Protein AF-A0A8J8BMT7-F1 (afdb_monomer)

Structure (mmCIF, N/CA/C/O backbone):
data_AF-A0A8J8BMT7-F1
#
_entry.id   AF-A0A8J8BMT7-F1
#
loop_
_atom_site.group_PDB
_atom_site.id
_atom_site.type_symbol
_atom_site.label_atom_id
_atom_site.label_alt_id
_atom_site.label_comp_id
_atom_site.label_asym_id
_atom_site.label_entity_id
_atom_site.label_seq_id
_atom_site.pdbx_PDB_ins_code
_atom_site.Cartn_x
_atom_site.Cartn_y
_atom_site.Cartn_z
_atom_site.occupancy
_atom_site.B_iso_or_equiv
_atom_site.auth_seq_id
_atom_site.auth_comp_id
_atom_site.auth_asym_id
_atom_site.auth_atom_id
_atom_site.pdbx_PDB_model_num
ATOM 1 N N . LYS A 1 1 ? -11.269 -3.729 -25.935 1.00 67.19 1 LYS A N 1
ATOM 2 C CA . LYS A 1 1 ? -10.700 -2.947 -24.806 1.00 67.19 1 LYS A CA 1
ATOM 3 C C . LYS A 1 1 ? -10.758 -3.817 -23.556 1.00 67.19 1 LYS A C 1
ATOM 5 O O . LYS A 1 1 ? -11.789 -4.439 -23.349 1.00 67.19 1 LYS A O 1
ATOM 10 N N . VAL A 1 2 ? -9.680 -3.899 -22.772 1.00 78.00 2 VAL A N 1
ATOM 11 C CA . VAL A 1 2 ? -9.686 -4.581 -21.463 1.00 78.00 2 VAL A CA 1
ATOM 12 C C . VAL A 1 2 ? -10.159 -3.580 -20.413 1.00 78.00 2 VAL A C 1
ATOM 14 O O . VAL A 1 2 ? -9.643 -2.465 -20.358 1.00 78.00 2 VAL A O 1
ATOM 17 N N . HIS A 1 3 ? -11.153 -3.959 -19.613 1.00 72.75 3 HIS A N 1
ATOM 18 C CA . HIS A 1 3 ? -11.652 -3.143 -18.510 1.00 72.75 3 HIS A CA 1
A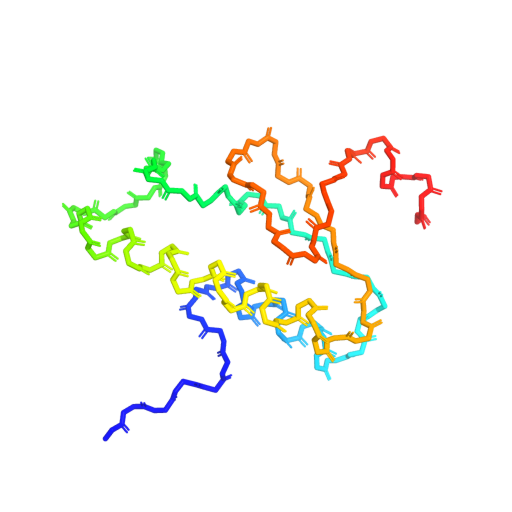TOM 19 C C . HIS A 1 3 ? -11.018 -3.619 -17.209 1.00 72.75 3 HIS A C 1
ATOM 21 O O . HIS A 1 3 ? -11.175 -4.778 -16.833 1.00 72.75 3 HIS A O 1
ATOM 27 N N . ASN A 1 4 ? -10.301 -2.727 -16.527 1.00 72.19 4 ASN A N 1
ATOM 28 C CA . ASN A 1 4 ? -9.751 -3.026 -15.214 1.00 72.19 4 ASN A CA 1
ATOM 29 C C . ASN A 1 4 ? -10.730 -2.566 -14.123 1.00 72.19 4 ASN A C 1
ATOM 31 O O . ASN A 1 4 ? -10.881 -1.367 -13.876 1.00 72.19 4 ASN A O 1
ATOM 35 N N . PHE A 1 5 ? -11.423 -3.513 -13.492 1.00 73.81 5 PHE A N 1
ATOM 36 C CA . PHE A 1 5 ? -12.419 -3.243 -12.452 1.00 73.81 5 PHE A CA 1
ATOM 37 C C . PHE A 1 5 ? -11.755 -3.018 -11.093 1.00 73.81 5 PHE A C 1
ATOM 39 O O . PHE A 1 5 ? -11.923 -3.819 -10.177 1.00 73.81 5 PHE A O 1
ATOM 46 N N . ARG A 1 6 ? -11.030 -1.897 -10.974 1.00 82.69 6 ARG A N 1
ATOM 47 C CA . ARG A 1 6 ? -10.144 -1.582 -9.840 1.00 82.69 6 ARG A CA 1
ATOM 48 C C . ARG A 1 6 ? -8.973 -2.564 -9.739 1.00 82.69 6 ARG A C 1
ATOM 50 O O . ARG A 1 6 ? -9.020 -3.686 -10.229 1.00 82.69 6 ARG A O 1
ATOM 57 N N . GLY A 1 7 ? -7.922 -2.106 -9.077 1.00 84.25 7 GLY A N 1
ATOM 58 C CA . GLY A 1 7 ? -6.708 -2.862 -8.818 1.00 84.25 7 GLY A CA 1
ATOM 59 C C . GLY A 1 7 ? -5.867 -3.204 -10.061 1.00 84.25 7 GLY A C 1
ATOM 60 O O . GLY A 1 7 ? -6.357 -3.731 -11.052 1.00 84.25 7 GLY A O 1
ATOM 61 N N . PHE A 1 8 ? -4.578 -2.913 -10.050 1.00 90.75 8 PHE A N 1
ATOM 62 C CA . PHE A 1 8 ? -3.615 -3.235 -11.091 1.00 90.75 8 PHE A CA 1
ATOM 63 C C . PHE A 1 8 ? -2.655 -4.354 -10.662 1.00 90.75 8 PHE A C 1
ATOM 65 O O . PHE A 1 8 ? -2.410 -5.270 -11.448 1.00 90.75 8 PHE A O 1
ATOM 72 N N . THR A 1 9 ? -2.156 -4.318 -9.427 1.00 91.25 9 THR A N 1
ATOM 73 C CA . THR A 1 9 ? -1.362 -5.393 -8.815 1.00 91.25 9 THR A CA 1
ATOM 74 C C . 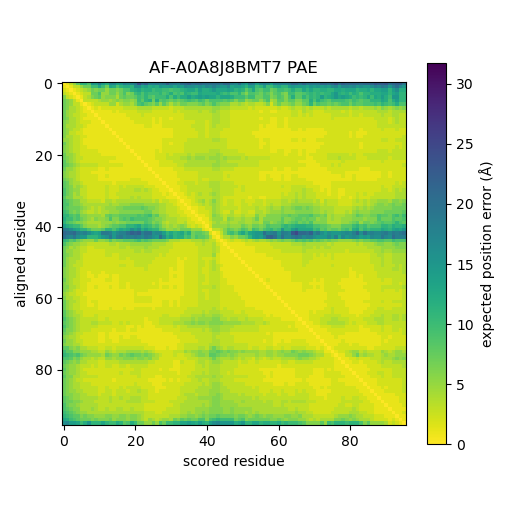THR A 1 9 ? -2.225 -6.241 -7.883 1.00 91.25 9 THR A C 1
ATOM 76 O O . THR A 1 9 ? -3.338 -5.855 -7.526 1.00 91.25 9 THR A O 1
ATOM 79 N N . ASP A 1 10 ? -1.724 -7.403 -7.466 1.00 92.56 10 ASP A N 1
ATOM 80 C CA . ASP A 1 10 ? -2.460 -8.265 -6.535 1.00 92.56 10 ASP A CA 1
ATOM 81 C C . ASP A 1 10 ? -2.709 -7.566 -5.188 1.00 92.56 10 ASP A C 1
ATOM 83 O O . ASP A 1 10 ? -3.792 -7.697 -4.619 1.00 92.56 10 ASP A O 1
ATOM 87 N N . GLY A 1 11 ? -1.755 -6.752 -4.716 1.00 94.88 11 GLY A N 1
ATOM 88 C CA . GLY A 1 11 ? -1.858 -6.033 -3.442 1.00 94.88 11 GLY A CA 1
ATOM 89 C C . GLY A 1 11 ? -2.938 -4.951 -3.445 1.00 94.88 11 GLY A C 1
ATOM 90 O O . GLY A 1 11 ? -3.810 -4.933 -2.579 1.00 94.88 11 GLY A O 1
ATOM 91 N N . ASP A 1 12 ? -2.933 -4.066 -4.444 1.00 95.56 12 ASP A N 1
ATOM 92 C CA . ASP A 1 12 ? -3.962 -3.023 -4.532 1.00 95.56 12 ASP A CA 1
ATOM 93 C C . ASP A 1 12 ? -5.351 -3.607 -4.871 1.00 95.56 12 ASP A C 1
ATOM 95 O O . ASP A 1 12 ? -6.362 -3.131 -4.350 1.00 95.56 12 ASP A O 1
ATOM 99 N N . ARG A 1 13 ? -5.423 -4.708 -5.636 1.00 95.81 13 ARG A N 1
ATOM 100 C CA . ARG A 1 13 ? -6.675 -5.441 -5.871 1.00 95.81 13 ARG A CA 1
ATOM 101 C C . ARG A 1 13 ? -7.226 -6.040 -4.581 1.00 95.81 13 ARG A C 1
ATOM 103 O O . ARG A 1 13 ? -8.431 -5.947 -4.358 1.00 95.81 13 ARG A O 1
ATOM 110 N N . ALA A 1 14 ? -6.371 -6.603 -3.728 1.00 97.06 14 ALA A N 1
ATOM 111 C CA . ALA A 1 14 ? -6.770 -7.108 -2.418 1.00 97.06 14 ALA A CA 1
ATOM 112 C C . ALA A 1 14 ? -7.309 -5.988 -1.514 1.00 97.06 14 ALA A C 1
ATOM 114 O O . ALA A 1 14 ? -8.345 -6.175 -0.880 1.00 97.06 14 ALA A O 1
ATOM 115 N N . ALA A 1 15 ? -6.682 -4.806 -1.516 1.00 97.81 15 ALA A N 1
ATOM 116 C CA . ALA A 1 15 ? -7.168 -3.650 -0.758 1.00 97.81 15 ALA A CA 1
ATOM 117 C C . ALA A 1 15 ? -8.565 -3.203 -1.224 1.00 97.81 15 ALA A C 1
ATOM 119 O O . ALA A 1 15 ? -9.471 -3.036 -0.410 1.00 97.81 15 ALA A O 1
ATOM 120 N N . PHE A 1 16 ? -8.780 -3.092 -2.540 1.00 97.31 16 PHE A N 1
ATOM 121 C CA . PHE A 1 16 ? -10.112 -2.804 -3.077 1.00 97.31 16 PHE A CA 1
ATOM 122 C C . PHE A 1 16 ? -11.134 -3.883 -2.727 1.00 97.31 16 PHE A C 1
ATOM 124 O O . PHE A 1 16 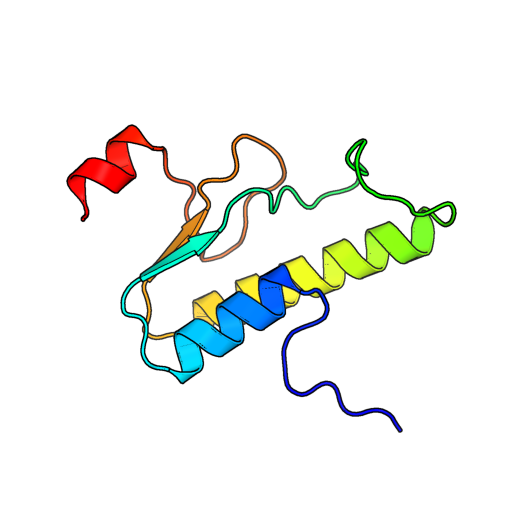? -12.297 -3.563 -2.503 1.00 97.31 16 PHE A O 1
ATOM 131 N N . LEU A 1 17 ? -10.733 -5.153 -2.710 1.00 96.81 17 LEU A N 1
ATOM 132 C CA . LEU A 1 17 ? -11.629 -6.243 -2.346 1.00 96.81 17 LEU A CA 1
ATOM 133 C C . LEU A 1 17 ? -12.035 -6.150 -0.870 1.00 96.81 17 LEU A C 1
ATOM 135 O O . LEU A 1 17 ? -13.220 -6.249 -0.569 1.00 96.81 17 LEU A O 1
ATOM 139 N N . ALA A 1 18 ? -11.075 -5.897 0.023 1.00 97.88 18 ALA A N 1
ATOM 140 C CA . ALA A 1 18 ? -11.317 -5.725 1.453 1.00 97.88 18 ALA A CA 1
ATOM 141 C C . ALA A 1 18 ? -12.283 -4.561 1.738 1.00 97.88 18 ALA A C 1
ATOM 143 O O . ALA A 1 18 ? -13.267 -4.750 2.449 1.00 97.88 18 ALA A O 1
ATOM 144 N N . ASP A 1 19 ? -12.069 -3.398 1.112 1.00 97.75 19 ASP A N 1
ATOM 145 C CA . ASP A 1 19 ? -12.986 -2.248 1.199 1.00 97.75 19 ASP A CA 1
ATOM 146 C C . ASP A 1 19 ? -14.403 -2.621 0.735 1.00 97.75 19 ASP A C 1
ATOM 148 O O . ASP A 1 19 ? -15.395 -2.366 1.417 1.00 97.75 19 ASP A O 1
ATOM 152 N N . ARG A 1 20 ? -14.514 -3.322 -0.400 1.00 96.25 20 ARG A N 1
ATOM 153 C CA . ARG A 1 20 ? -15.810 -3.730 -0.963 1.00 96.25 20 ARG A CA 1
ATOM 154 C C . ARG A 1 20 ? -16.569 -4.735 -0.104 1.00 96.25 20 ARG A C 1
ATOM 156 O O . ARG A 1 20 ? -17.795 -4.765 -0.197 1.00 96.25 20 ARG A O 1
ATOM 163 N N . PHE A 1 21 ? -15.871 -5.526 0.704 1.00 97.19 21 PHE A N 1
ATOM 164 C CA . PHE A 1 21 ? -16.474 -6.434 1.680 1.00 97.19 21 PHE A CA 1
ATOM 165 C C . PHE A 1 21 ? -16.655 -5.806 3.070 1.00 97.19 21 PHE A C 1
ATOM 167 O O . PHE A 1 21 ? -17.059 -6.504 3.995 1.00 97.19 21 PHE A O 1
ATOM 174 N N . GLY A 1 22 ? -16.433 -4.496 3.211 1.00 97.31 22 GLY A N 1
ATOM 175 C CA . GLY A 1 22 ? -16.755 -3.756 4.428 1.00 97.31 22 GLY A CA 1
ATOM 176 C C . GLY A 1 22 ? -15.701 -3.8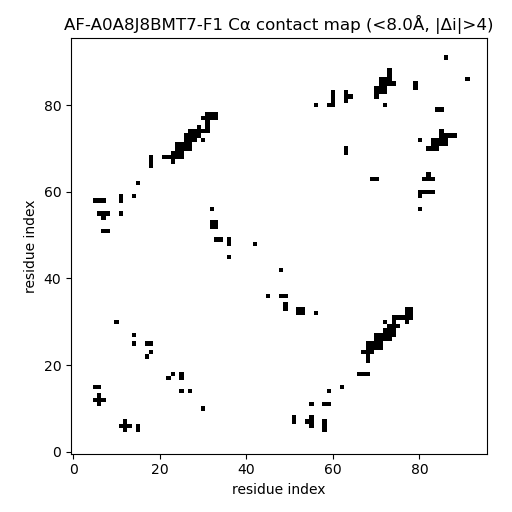63 5.525 1.00 97.31 22 GLY A C 1
ATOM 177 O O . GLY A 1 22 ? -16.052 -3.793 6.698 1.00 97.31 22 GLY A O 1
ATOM 178 N N . ALA A 1 23 ? -14.425 -4.041 5.170 1.00 98.00 23 ALA A N 1
ATOM 179 C CA . ALA A 1 23 ? -13.348 -3.937 6.148 1.00 98.00 23 ALA A CA 1
ATOM 180 C C . ALA A 1 23 ? -13.372 -2.561 6.838 1.00 98.00 23 ALA A C 1
ATOM 182 O O . ALA A 1 23 ? -13.482 -1.534 6.174 1.00 98.00 23 ALA A O 1
ATOM 183 N N . GLU A 1 24 ? -13.233 -2.534 8.163 1.00 97.19 24 GLU A N 1
ATOM 184 C CA . GLU A 1 24 ? -13.122 -1.280 8.926 1.00 97.19 24 GLU A CA 1
ATOM 185 C C . GLU A 1 24 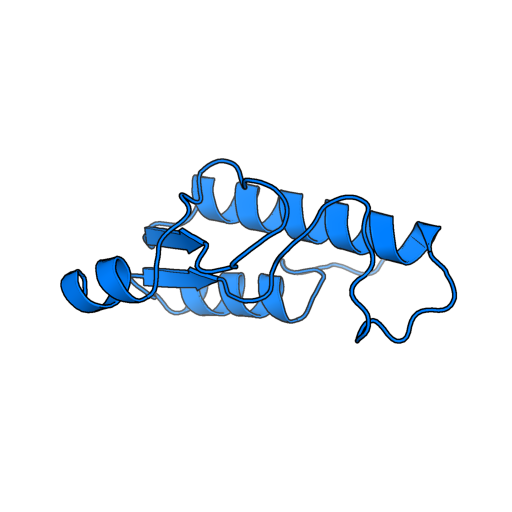? -11.695 -0.714 8.890 1.00 97.19 24 GLU A C 1
ATOM 187 O O . GLU A 1 24 ? -11.494 0.500 8.942 1.00 97.19 24 GLU A O 1
ATOM 192 N N . LEU A 1 25 ? -10.701 -1.596 8.750 1.00 97.62 25 LEU A N 1
ATOM 193 C CA . LEU A 1 25 ? -9.283 -1.266 8.688 1.00 97.62 25 LEU A CA 1
ATOM 194 C C . LEU A 1 25 ? -8.583 -2.114 7.618 1.00 97.62 25 LEU A C 1
ATOM 196 O O . LEU A 1 25 ? -8.719 -3.337 7.593 1.00 97.62 25 LEU A O 1
ATOM 200 N N . ILE A 1 26 ? -7.789 -1.467 6.766 1.00 98.31 26 ILE A N 1
ATOM 201 C CA . ILE A 1 26 ? -6.922 -2.100 5.768 1.00 98.31 26 ILE A CA 1
ATOM 202 C C . ILE A 1 26 ? -5.479 -1.704 6.075 1.00 98.31 26 ILE A C 1
ATOM 204 O O . ILE A 1 26 ? -5.127 -0.526 6.068 1.00 98.31 26 ILE A O 1
ATOM 208 N N . VAL A 1 27 ? -4.620 -2.691 6.321 1.00 98.12 27 VAL A N 1
ATOM 209 C CA . VAL A 1 27 ? -3.198 -2.457 6.595 1.00 98.12 27 VAL A CA 1
ATOM 210 C C . VAL A 1 27 ? -2.372 -2.945 5.414 1.00 98.12 27 VAL A C 1
ATOM 212 O O . VAL A 1 27 ? -2.371 -4.130 5.087 1.00 98.12 27 VAL A O 1
ATOM 215 N N . LEU A 1 28 ? -1.661 -2.023 4.772 1.00 98.00 28 LEU A N 1
ATOM 216 C CA . LEU A 1 28 ? -0.763 -2.314 3.662 1.00 98.00 28 LEU A CA 1
ATOM 217 C C . LEU A 1 28 ? 0.624 -2.673 4.194 1.00 98.00 28 LEU A C 1
ATOM 219 O O . LEU A 1 28 ? 1.172 -1.951 5.023 1.00 98.00 28 LEU A O 1
ATOM 223 N N . ALA A 1 29 ? 1.219 -3.751 3.690 1.00 96.25 29 ALA A N 1
ATOM 224 C CA . ALA A 1 29 ? 2.577 -4.156 4.039 1.00 96.25 29 ALA A CA 1
ATOM 225 C C . ALA A 1 29 ? 3.341 -4.610 2.789 1.00 96.25 29 ALA A C 1
ATOM 227 O O . ALA A 1 29 ? 2.778 -5.285 1.929 1.00 96.25 29 ALA A O 1
ATOM 228 N N . GLY A 1 30 ? 4.624 -4.245 2.700 1.00 93.56 30 GLY A N 1
ATOM 229 C CA . GLY A 1 30 ? 5.480 -4.578 1.553 1.00 93.56 30 GLY A CA 1
ATOM 230 C C . GLY A 1 30 ? 5.132 -3.806 0.276 1.00 93.56 30 GLY A C 1
ATOM 231 O O . GLY A 1 30 ? 5.420 -4.271 -0.825 1.00 93.56 30 GLY A O 1
ATOM 232 N N . MET A 1 31 ? 4.482 -2.650 0.420 1.00 94.19 31 MET A N 1
ATOM 233 C CA . MET A 1 31 ? 4.080 -1.774 -0.679 1.00 94.19 31 MET A CA 1
ATOM 234 C C . MET A 1 31 ? 5.001 -0.549 -0.698 1.00 94.19 31 MET A C 1
ATOM 236 O O . MET A 1 31 ? 4.574 0.554 -0.373 1.00 94.19 31 MET A O 1
ATOM 240 N N . ASP A 1 32 ? 6.285 -0.767 -1.011 1.00 93.88 32 ASP A N 1
ATOM 241 C CA . ASP A 1 32 ? 7.323 0.273 -0.916 1.00 93.88 32 ASP A CA 1
ATOM 242 C C . ASP A 1 32 ? 7.115 1.408 -1.940 1.00 93.88 32 ASP A C 1
ATOM 244 O O . ASP A 1 32 ? 7.263 2.580 -1.610 1.00 93.88 32 ASP A O 1
ATOM 248 N N . PHE A 1 33 ? 6.723 1.087 -3.177 1.00 94.06 33 PHE A N 1
ATOM 249 C CA . PHE A 1 33 ? 6.638 2.056 -4.285 1.00 94.06 33 PHE A CA 1
ATOM 250 C C . PHE A 1 33 ? 7.944 2.858 -4.517 1.00 94.06 33 PHE A C 1
ATOM 252 O O . PHE A 1 33 ? 9.001 2.520 -3.991 1.00 94.06 33 PHE A O 1
ATOM 259 N N . GLY A 1 34 ? 7.890 3.868 -5.391 1.00 92.44 34 GLY A N 1
ATOM 260 C CA . GLY A 1 34 ? 9.048 4.656 -5.824 1.00 92.44 34 GLY A CA 1
ATOM 261 C C . GLY A 1 34 ? 9.797 4.081 -7.027 1.00 92.44 34 GLY A C 1
ATOM 262 O O . GLY A 1 34 ? 9.262 3.277 -7.796 1.00 92.44 34 GLY A O 1
ATOM 263 N N . ASP A 1 35 ? 11.041 4.533 -7.203 1.00 91.00 35 ASP A N 1
ATOM 264 C CA . ASP A 1 35 ? 11.873 4.227 -8.377 1.00 91.00 35 ASP A CA 1
ATOM 265 C C . ASP A 1 35 ? 12.830 3.031 -8.181 1.00 91.00 35 ASP A C 1
ATOM 267 O O . ASP A 1 35 ? 13.575 2.649 -9.100 1.00 91.00 35 ASP A O 1
ATOM 271 N N . GLU A 1 36 ? 12.802 2.415 -6.997 1.00 88.75 36 GLU A N 1
ATOM 272 C CA . GLU A 1 36 ? 13.571 1.215 -6.675 1.00 88.75 36 GLU A CA 1
ATOM 273 C C . GLU A 1 36 ? 12.750 -0.058 -6.901 1.00 88.75 36 GLU A C 1
ATOM 275 O O . GLU A 1 36 ? 11.616 -0.211 -6.446 1.00 88.75 36 GLU A O 1
ATOM 280 N N . ILE A 1 37 ? 13.344 -1.018 -7.610 1.00 87.00 37 ILE A N 1
ATOM 281 C CA . ILE A 1 37 ? 12.738 -2.327 -7.838 1.00 87.00 37 ILE A CA 1
ATOM 282 C C . ILE A 1 37 ? 13.298 -3.295 -6.799 1.00 87.00 37 ILE A C 1
ATOM 284 O O . ILE A 1 37 ? 14.478 -3.638 -6.829 1.00 87.00 37 ILE A O 1
ATOM 288 N N . GLY A 1 38 ? 12.438 -3.765 -5.894 1.00 84.00 38 GLY A N 1
ATOM 289 C CA . GLY A 1 38 ? 12.836 -4.710 -4.852 1.00 84.00 38 GLY A CA 1
ATOM 290 C C . GLY A 1 38 ? 13.390 -6.022 -5.418 1.00 84.00 38 GLY A C 1
ATOM 291 O O . GLY A 1 38 ? 12.912 -6.520 -6.438 1.00 84.00 38 GLY A O 1
ATOM 292 N N . LYS A 1 39 ? 14.347 -6.627 -4.702 1.00 85.50 39 LYS A N 1
ATOM 293 C CA . LYS A 1 39 ? 15.087 -7.847 -5.093 1.00 85.50 39 LYS A CA 1
ATOM 294 C C . LYS A 1 39 ? 14.233 -9.065 -5.475 1.00 85.50 39 LYS A C 1
ATOM 296 O O . LYS A 1 39 ? 14.717 -9.962 -6.152 1.00 85.50 39 LYS A O 1
ATOM 301 N N . PHE A 1 40 ? 12.975 -9.106 -5.038 1.00 84.56 40 PHE A N 1
ATOM 302 C CA . PHE A 1 40 ? 12.025 -10.182 -5.343 1.00 84.56 40 PHE A CA 1
ATOM 303 C C . PHE A 1 40 ? 11.152 -9.897 -6.576 1.00 84.56 40 PHE A C 1
ATOM 305 O O . PHE A 1 40 ? 10.295 -10.699 -6.939 1.00 84.56 40 PHE A O 1
ATOM 312 N N . SER A 1 41 ? 11.340 -8.754 -7.237 1.00 78.62 41 SER A N 1
ATOM 313 C CA . SER A 1 41 ? 10.635 -8.429 -8.473 1.00 78.62 41 SER A CA 1
ATOM 314 C C . SER A 1 41 ? 11.273 -9.167 -9.647 1.00 78.62 41 SER A C 1
ATOM 316 O O . SER A 1 41 ? 12.281 -8.727 -10.184 1.00 78.62 41 SER A O 1
ATOM 318 N N . GLY A 1 42 ? 10.658 -10.263 -10.091 1.00 76.81 42 GLY A N 1
ATOM 319 C CA . GLY A 1 42 ? 11.126 -11.067 -11.231 1.00 76.81 42 GLY A CA 1
ATOM 320 C C . GLY A 1 42 ? 10.960 -10.423 -12.620 1.00 76.81 42 GLY A C 1
ATOM 321 O O . GLY A 1 42 ? 10.618 -11.128 -13.562 1.00 76.81 42 GLY A O 1
ATOM 322 N N . SER A 1 43 ? 11.123 -9.100 -12.767 1.00 71.12 43 SER A N 1
ATOM 323 C CA . SER A 1 43 ? 10.948 -8.388 -14.048 1.00 71.12 43 SER A CA 1
ATOM 324 C C . SER A 1 43 ? 12.282 -7.954 -14.646 1.00 71.12 43 SER A C 1
ATOM 326 O O . SER A 1 43 ? 13.037 -7.239 -13.996 1.00 71.12 43 SER A O 1
ATOM 328 N N . TYR A 1 44 ? 12.511 -8.301 -15.915 1.00 70.44 44 TYR A N 1
ATOM 329 C CA . TYR A 1 44 ? 13.648 -7.814 -16.710 1.00 70.44 44 TYR A CA 1
ATOM 330 C C . TYR A 1 44 ? 13.401 -6.420 -17.313 1.00 70.44 44 TYR A C 1
ATOM 332 O O . TYR A 1 44 ? 14.348 -5.714 -17.647 1.00 70.44 44 TYR A O 1
ATOM 340 N N . ASP A 1 45 ? 12.134 -6.005 -17.433 1.00 89.56 45 ASP A N 1
ATOM 341 C CA . ASP A 1 45 ? 11.748 -4.690 -17.954 1.00 89.56 45 ASP A CA 1
ATOM 342 C C . ASP A 1 45 ? 11.507 -3.718 -16.792 1.00 89.56 45 ASP A C 1
ATOM 344 O O . ASP A 1 45 ? 10.492 -3.795 -16.082 1.00 89.56 45 ASP A O 1
ATOM 348 N N . ARG A 1 46 ? 12.490 -2.839 -16.572 1.00 90.69 46 ARG A N 1
ATOM 349 C CA . ARG A 1 46 ? 12.483 -1.837 -15.502 1.00 90.69 46 ARG A CA 1
ATOM 350 C C . ARG A 1 46 ? 11.409 -0.781 -15.727 1.00 90.69 46 ARG A C 1
ATOM 352 O O . ARG A 1 46 ? 10.679 -0.463 -14.795 1.00 90.69 46 ARG A O 1
ATOM 359 N N . GLU A 1 47 ? 11.304 -0.250 -16.940 1.00 92.31 47 GLU A N 1
ATOM 360 C CA . GLU A 1 47 ? 10.392 0.852 -17.255 1.00 92.31 47 GLU A CA 1
ATOM 361 C C . GLU A 1 47 ? 8.942 0.436 -17.024 1.00 92.31 47 GLU A C 1
ATOM 363 O O . GLU A 1 47 ? 8.216 1.088 -16.271 1.00 92.31 47 GLU A O 1
ATOM 368 N N . ARG A 1 48 ? 8.548 -0.723 -17.566 1.00 91.12 48 ARG A N 1
ATOM 369 C CA . ARG A 1 48 ? 7.207 -1.256 -17.325 1.00 91.12 48 ARG A CA 1
ATOM 370 C C . ARG A 1 48 ? 6.964 -1.475 -15.845 1.00 91.12 48 ARG A C 1
ATOM 372 O O . ARG A 1 48 ? 5.890 -1.132 -15.368 1.00 91.12 48 ARG A O 1
ATOM 379 N N . LYS A 1 49 ? 7.923 -2.042 -15.107 1.00 90.62 49 LYS A N 1
ATOM 380 C CA . LYS A 1 49 ? 7.762 -2.300 -13.668 1.00 90.62 49 LYS A CA 1
ATOM 381 C C . LYS A 1 49 ? 7.547 -1.008 -12.875 1.00 90.62 49 LYS A C 1
ATOM 383 O O . LYS A 1 49 ? 6.677 -1.006 -12.008 1.00 90.62 49 LYS A O 1
ATOM 388 N N . LEU A 1 50 ? 8.276 0.062 -13.185 1.00 93.38 50 LEU A N 1
ATOM 389 C CA . LEU A 1 50 ? 8.068 1.368 -12.556 1.00 93.38 50 LEU A CA 1
ATOM 390 C C . LEU A 1 50 ? 6.684 1.930 -12.867 1.00 93.38 50 LEU A C 1
ATOM 392 O O . LEU A 1 50 ? 5.998 2.399 -11.964 1.00 93.38 50 LEU A O 1
ATOM 396 N N . GLU A 1 51 ? 6.220 1.797 -14.108 1.00 93.75 51 GLU A N 1
ATOM 397 C CA . GLU A 1 51 ? 4.868 2.225 -14.463 1.00 93.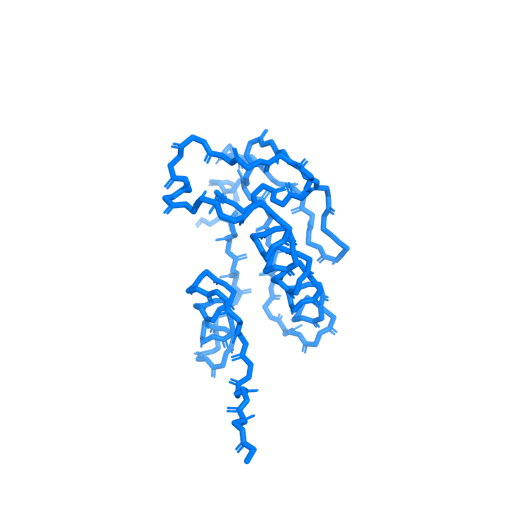75 51 GLU A CA 1
ATOM 398 C C . GLU A 1 51 ? 3.799 1.432 -13.695 1.00 93.75 51 GLU A C 1
ATOM 400 O O . GLU A 1 51 ? 2.853 2.007 -13.160 1.00 93.75 51 GLU A O 1
ATOM 405 N N . LYS A 1 52 ? 3.992 0.115 -13.522 1.00 91.75 52 LYS A N 1
ATOM 406 C CA . LYS A 1 52 ? 3.114 -0.709 -12.670 1.00 91.75 52 LYS A CA 1
ATOM 407 C C . LYS A 1 52 ? 3.052 -0.184 -11.232 1.00 91.75 52 LYS A C 1
ATOM 409 O O . LYS A 1 52 ? 1.970 -0.151 -10.649 1.00 91.75 52 LYS A O 1
ATOM 414 N N . LEU A 1 53 ? 4.198 0.202 -10.663 1.00 94.12 53 LEU A N 1
ATOM 415 C CA . LEU A 1 53 ? 4.280 0.751 -9.307 1.00 94.12 53 LEU A CA 1
ATOM 416 C C . LEU A 1 53 ? 3.549 2.095 -9.208 1.00 94.12 53 LEU A C 1
ATOM 418 O O . LEU A 1 53 ? 2.756 2.277 -8.288 1.00 94.12 53 LEU A O 1
ATOM 422 N N . ARG A 1 54 ? 3.729 2.990 -10.187 1.00 95.50 54 ARG A N 1
ATOM 423 C CA . ARG A 1 54 ? 3.015 4.278 -10.244 1.00 95.50 54 ARG A CA 1
ATOM 424 C C . ARG A 1 54 ? 1.502 4.097 -10.306 1.00 95.50 54 ARG A C 1
ATOM 426 O O . ARG A 1 54 ? 0.777 4.752 -9.558 1.00 95.50 54 ARG A O 1
ATOM 433 N N . ILE A 1 55 ? 1.026 3.170 -11.139 1.00 95.31 55 ILE A N 1
ATOM 434 C CA . ILE A 1 55 ? -0.405 2.855 -11.234 1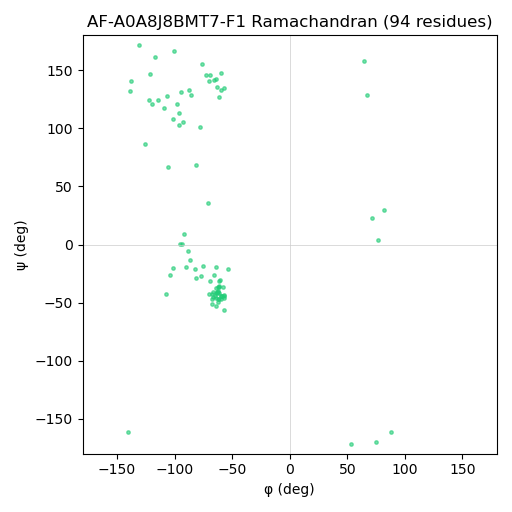.00 95.31 55 ILE A CA 1
ATOM 435 C C . ILE A 1 55 ? -0.928 2.310 -9.897 1.00 95.31 55 ILE A C 1
ATOM 437 O O . ILE A 1 55 ? -1.968 2.767 -9.423 1.00 95.31 55 ILE A O 1
ATOM 441 N N . GLY A 1 56 ? -0.213 1.367 -9.272 1.00 95.56 56 GLY A N 1
ATOM 442 C CA . GLY A 1 56 ? -0.593 0.798 -7.973 1.00 95.56 56 GLY A CA 1
ATOM 443 C C . GLY A 1 56 ? -0.677 1.851 -6.861 1.00 95.56 56 GLY A C 1
ATOM 444 O O . GLY A 1 56 ? -1.668 1.888 -6.131 1.00 95.56 56 GLY A O 1
ATOM 445 N N . LYS A 1 57 ? 0.306 2.761 -6.791 1.00 97.06 57 LYS A N 1
ATOM 446 C CA . LYS A 1 57 ? 0.316 3.894 -5.854 1.00 97.06 57 LYS A CA 1
ATOM 447 C C . LYS A 1 57 ? -0.925 4.765 -6.031 1.00 97.06 57 LYS A C 1
ATOM 449 O O . LYS A 1 57 ? -1.705 4.921 -5.094 1.00 97.06 57 LYS A O 1
ATOM 454 N N . GLY A 1 58 ? -1.157 5.266 -7.246 1.00 97.06 58 GLY A N 1
ATOM 455 C CA . GLY A 1 58 ? -2.290 6.154 -7.518 1.00 97.06 58 GLY A CA 1
ATOM 456 C C . GLY A 1 58 ? -3.650 5.493 -7.265 1.00 97.06 58 GLY A C 1
ATOM 457 O O . GLY A 1 58 ? -4.605 6.155 -6.858 1.00 97.06 58 GLY A O 1
ATOM 458 N N . LEU A 1 59 ? -3.746 4.177 -7.465 1.00 97.06 59 LEU A N 1
ATOM 459 C CA . LEU A 1 59 ? -4.941 3.398 -7.154 1.00 97.06 59 LEU A CA 1
ATOM 460 C C . LEU A 1 59 ? -5.219 3.305 -5.648 1.00 97.06 59 LEU A C 1
ATOM 462 O O . LEU A 1 59 ? -6.372 3.462 -5.248 1.00 97.06 59 LEU A O 1
ATOM 466 N N . LEU A 1 60 ? -4.195 3.082 -4.823 1.00 97.75 60 LEU A N 1
ATOM 467 C CA . LEU A 1 60 ? -4.342 3.044 -3.367 1.00 97.75 60 LEU A CA 1
ATOM 468 C C . LEU A 1 60 ? -4.638 4.422 -2.781 1.00 97.75 60 LEU A C 1
ATOM 470 O O . LEU A 1 60 ? -5.537 4.548 -1.958 1.00 97.75 60 LEU A O 1
ATOM 474 N N . GLU A 1 61 ? -3.956 5.466 -3.247 1.00 97.81 61 GLU A N 1
ATOM 475 C CA . GLU A 1 61 ? -4.243 6.844 -2.825 1.00 97.81 61 GLU A CA 1
ATOM 476 C C . GLU A 1 61 ? -5.666 7.258 -3.218 1.00 97.81 61 GLU A C 1
ATOM 478 O O . GLU A 1 61 ? -6.364 7.940 -2.469 1.00 97.81 61 GLU A O 1
ATOM 483 N N . LYS A 1 62 ? -6.148 6.802 -4.382 1.00 97.44 62 LYS A N 1
ATOM 484 C CA . LYS A 1 62 ? -7.554 6.967 -4.759 1.00 97.44 62 LYS A CA 1
ATOM 485 C C . LYS A 1 62 ? -8.483 6.208 -3.813 1.00 97.44 62 LYS A C 1
ATOM 487 O O . LYS A 1 62 ? -9.478 6.790 -3.387 1.00 97.44 62 LYS A O 1
ATOM 492 N N . LEU A 1 63 ? -8.171 4.950 -3.488 1.00 97.38 63 LEU A N 1
ATOM 493 C CA . LEU A 1 63 ? -8.954 4.161 -2.536 1.00 97.38 63 LEU A CA 1
ATOM 494 C C . LEU A 1 63 ? -9.037 4.868 -1.180 1.00 97.38 63 LEU A C 1
ATOM 496 O O . LEU A 1 63 ? -10.129 4.993 -0.648 1.00 97.38 63 LEU A O 1
ATOM 500 N N . ALA A 1 64 ? -7.936 5.418 -0.672 1.00 97.75 64 ALA A N 1
ATOM 501 C CA . ALA A 1 64 ? -7.905 6.131 0.604 1.00 97.75 64 ALA A CA 1
ATOM 502 C C . ALA A 1 64 ? -8.824 7.360 0.659 1.00 97.75 64 ALA A C 1
ATOM 504 O O . ALA A 1 64 ? -9.358 7.678 1.716 1.00 97.75 64 ALA A O 1
ATOM 505 N N . ARG A 1 65 ? -9.055 8.037 -0.473 1.00 97.31 65 ARG A N 1
ATOM 506 C CA . ARG A 1 65 ? -10.005 9.163 -0.544 1.00 97.31 65 ARG A CA 1
ATOM 507 C C . ARG A 1 65 ? -11.472 8.731 -0.584 1.00 97.31 65 ARG A C 1
ATOM 509 O O . ARG A 1 65 ? -12.338 9.530 -0.247 1.00 97.31 65 ARG A O 1
ATOM 516 N N . GLU A 1 66 ? -11.756 7.534 -1.090 1.00 96.19 66 GLU A N 1
ATOM 517 C CA . GLU A 1 66 ? -13.122 7.057 -1.366 1.00 96.19 66 GLU A CA 1
ATOM 518 C C . GLU A 1 66 ? -13.629 6.052 -0.318 1.00 96.19 66 GLU A C 1
ATOM 520 O O . GLU A 1 66 ? -14.838 5.914 -0.125 1.00 96.19 66 GLU A O 1
ATOM 525 N N . SER A 1 67 ? -12.704 5.342 0.325 1.00 96.88 67 SER A N 1
ATOM 526 C CA . SER A 1 67 ? -12.942 4.298 1.317 1.00 96.88 67 SER A CA 1
ATOM 527 C C . SER A 1 67 ? -13.500 4.875 2.612 1.00 96.88 67 SER A C 1
ATOM 529 O O . SER A 1 67 ? -13.121 5.961 3.051 1.00 96.88 67 SER A O 1
ATOM 531 N N . ARG A 1 68 ? -14.377 4.105 3.260 1.00 96.19 68 ARG A N 1
ATOM 532 C CA . ARG A 1 68 ? -14.777 4.354 4.655 1.00 96.19 68 ARG A CA 1
ATOM 533 C C . ARG A 1 68 ? -13.876 3.631 5.654 1.00 96.19 68 ARG A C 1
ATOM 535 O O . ARG A 1 68 ? -13.862 4.009 6.820 1.00 96.19 68 ARG A O 1
ATOM 542 N N . ALA A 1 69 ? -13.149 2.609 5.203 1.00 97.44 69 ALA A N 1
ATOM 543 C CA . ALA A 1 69 ? -12.148 1.925 6.005 1.00 97.44 69 ALA A CA 1
ATOM 544 C C . ALA A 1 69 ? -10.988 2.872 6.322 1.00 97.44 69 ALA A C 1
ATOM 546 O O . ALA A 1 69 ? -10.535 3.608 5.438 1.00 97.44 69 ALA A O 1
ATOM 547 N N . GLY A 1 70 ? -10.450 2.786 7.538 1.00 97.38 70 GLY A N 1
ATOM 548 C CA . GLY A 1 70 ? -9.120 3.314 7.818 1.00 97.38 70 GLY A CA 1
ATOM 549 C C . GLY A 1 70 ? -8.086 2.553 6.988 1.00 97.38 70 GLY A C 1
ATOM 550 O O . GLY A 1 70 ? -8.149 1.328 6.895 1.00 97.38 70 GLY A O 1
ATOM 551 N N . ILE A 1 71 ? -7.134 3.252 6.372 1.00 98.31 71 ILE A N 1
ATOM 552 C CA . ILE A 1 71 ? -6.053 2.613 5.611 1.00 98.31 71 ILE A CA 1
ATOM 553 C C . ILE A 1 71 ? -4.718 3.055 6.195 1.00 98.31 71 ILE A C 1
ATOM 555 O O . ILE A 1 71 ? -4.453 4.250 6.283 1.00 98.31 71 ILE A O 1
ATOM 559 N N . LEU A 1 72 ? -3.877 2.097 6.585 1.00 98.25 72 LEU A N 1
ATOM 560 C CA . LEU A 1 72 ? -2.561 2.351 7.178 1.00 98.25 72 LEU A CA 1
ATOM 561 C C . LEU A 1 72 ? -1.448 1.702 6.356 1.00 98.25 72 LEU A C 1
ATOM 563 O O . LEU A 1 72 ? -1.619 0.608 5.819 1.00 98.25 72 LEU A O 1
ATOM 567 N N . ASN A 1 73 ? -0.281 2.343 6.315 1.00 98.25 73 ASN A N 1
ATOM 568 C CA . ASN A 1 73 ? 0.921 1.787 5.700 1.00 98.25 73 ASN A CA 1
ATOM 569 C C . ASN A 1 73 ? 1.876 1.240 6.774 1.00 98.25 73 ASN A C 1
ATOM 571 O O . ASN A 1 73 ? 2.515 2.001 7.490 1.00 98.25 73 ASN A O 1
ATOM 575 N N . LEU A 1 74 ? 1.994 -0.081 6.888 1.00 97.88 74 LEU A N 1
ATOM 576 C CA . LEU A 1 74 ? 2.947 -0.766 7.772 1.00 97.88 74 LEU A CA 1
ATOM 577 C C . LEU A 1 74 ? 4.308 -1.010 7.093 1.00 97.88 74 LEU A C 1
ATOM 579 O O . LEU A 1 74 ? 5.240 -1.514 7.719 1.00 97.88 74 LEU A O 1
ATOM 583 N N . THR A 1 75 ? 4.441 -0.693 5.803 1.00 95.56 75 THR A N 1
ATOM 584 C CA . THR A 1 75 ? 5.680 -0.926 5.054 1.00 95.56 75 THR A CA 1
ATOM 585 C C . THR A 1 75 ? 6.851 -0.173 5.693 1.00 95.56 75 THR A C 1
ATOM 587 O O . THR A 1 75 ? 6.745 1.004 6.043 1.00 95.56 75 THR A O 1
ATOM 590 N N . SER A 1 76 ? 7.983 -0.858 5.866 1.00 90.75 76 SER A N 1
ATOM 591 C CA . SER A 1 76 ? 9.145 -0.342 6.602 1.00 90.75 76 SER A CA 1
ATOM 592 C C . SER A 1 76 ? 9.965 0.695 5.834 1.00 90.75 76 SER A C 1
ATOM 594 O O . SER A 1 76 ? 10.752 1.410 6.445 1.00 90.75 76 SER A O 1
ATOM 596 N N . GLY A 1 77 ? 9.814 0.757 4.511 1.00 90.12 77 GLY A N 1
ATOM 597 C CA . GLY A 1 77 ? 10.549 1.656 3.627 1.00 90.12 77 GLY A CA 1
ATOM 598 C C . GLY A 1 77 ? 9.659 2.219 2.526 1.00 90.12 77 GLY A C 1
ATOM 599 O O . GLY A 1 77 ? 8.432 2.224 2.659 1.00 90.12 77 GLY A O 1
ATOM 600 N N . GLY A 1 78 ? 10.288 2.725 1.468 1.00 92.56 78 GLY A N 1
ATOM 601 C CA . GLY A 1 78 ? 9.573 3.241 0.310 1.00 92.56 78 GLY A CA 1
ATOM 602 C C . GLY A 1 78 ? 8.916 4.606 0.520 1.00 92.56 78 GLY A C 1
ATOM 603 O O . GLY A 1 78 ? 9.156 5.291 1.517 1.00 92.56 78 GLY A O 1
ATOM 604 N N . GLU A 1 79 ? 8.094 5.004 -0.442 1.00 95.38 79 GLU A N 1
ATOM 605 C CA . GLU A 1 79 ? 7.455 6.316 -0.483 1.00 95.38 79 GLU A CA 1
ATOM 606 C C . GLU A 1 79 ? 6.277 6.451 0.486 1.00 95.38 79 GLU A C 1
ATOM 608 O O . GLU A 1 79 ? 5.592 5.489 0.836 1.00 95.38 79 GLU A O 1
ATOM 613 N N . GLU A 1 80 ? 5.995 7.698 0.866 1.00 96.88 80 GLU A N 1
ATOM 614 C CA . GLU A 1 80 ? 4.733 8.048 1.510 1.00 96.88 80 GLU A CA 1
ATOM 615 C C . GLU A 1 80 ? 3.574 8.017 0.506 1.00 96.88 80 GLU A C 1
ATOM 617 O O . GLU A 1 80 ? 3.718 8.362 -0.676 1.00 96.88 80 GLU A O 1
ATOM 622 N N . LEU A 1 81 ? 2.408 7.616 1.012 1.00 97.38 81 LEU A N 1
ATOM 623 C CA . LEU A 1 81 ? 1.172 7.471 0.253 1.00 97.38 81 LEU A CA 1
ATOM 624 C C . LEU A 1 81 ? 0.148 8.493 0.745 1.00 97.38 81 LEU A C 1
ATOM 626 O O . LEU A 1 81 ? -0.184 8.547 1.932 1.00 97.38 81 LEU A O 1
ATOM 630 N N . ALA A 1 82 ? -0.377 9.307 -0.165 1.00 97.94 82 ALA A N 1
ATOM 631 C CA . ALA A 1 82 ? -1.348 10.333 0.188 1.00 97.94 82 ALA A CA 1
ATOM 632 C C . ALA A 1 82 ? -2.628 9.715 0.785 1.00 97.94 82 ALA A C 1
ATOM 634 O O . ALA A 1 82 ? -3.257 8.846 0.183 1.00 97.94 82 ALA A O 1
ATOM 635 N N . GLY A 1 83 ? -3.027 10.187 1.970 1.00 97.44 83 GLY A N 1
ATOM 636 C CA . GLY A 1 83 ? -4.211 9.688 2.679 1.00 97.44 83 GLY A CA 1
ATOM 637 C C . GLY A 1 83 ? -4.027 8.332 3.370 1.00 97.44 83 GLY A C 1
ATOM 638 O O . GLY A 1 83 ? -4.988 7.828 3.941 1.00 97.44 83 GLY A O 1
ATOM 639 N N . ILE A 1 84 ? -2.822 7.752 3.349 1.00 98.19 84 ILE A N 1
ATOM 640 C CA . ILE A 1 84 ? -2.518 6.460 3.976 1.00 98.19 84 ILE A CA 1
ATOM 641 C C . ILE A 1 84 ? -1.333 6.654 4.932 1.00 98.19 84 ILE A C 1
ATOM 643 O O . ILE A 1 84 ? -0.180 6.475 4.531 1.00 98.19 84 ILE A O 1
ATOM 647 N N . PRO A 1 85 ? -1.580 7.056 6.191 1.00 97.19 85 PRO A N 1
ATOM 648 C CA . PRO A 1 85 ? -0.502 7.332 7.129 1.00 97.19 85 PRO A CA 1
ATOM 649 C C . PRO A 1 85 ? 0.311 6.074 7.442 1.00 97.19 85 PRO A C 1
ATOM 651 O O . PRO A 1 85 ? -0.223 4.966 7.582 1.00 97.19 85 PRO A O 1
ATOM 654 N N . ARG A 1 86 ? 1.626 6.260 7.582 1.00 96.94 86 ARG A N 1
ATOM 655 C CA . ARG A 1 86 ? 2.537 5.201 8.010 1.0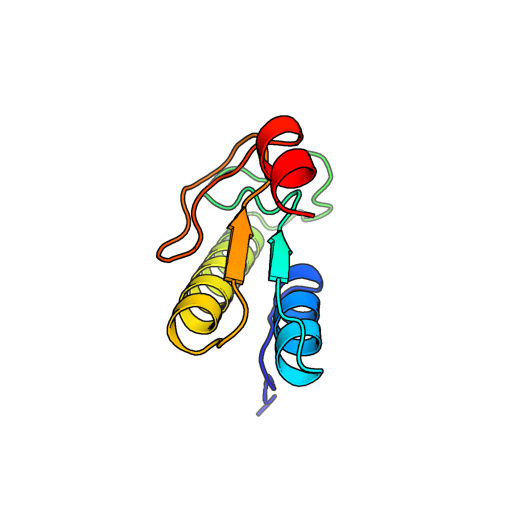0 96.94 86 ARG A CA 1
ATOM 656 C C . ARG A 1 86 ? 2.317 4.855 9.482 1.00 96.94 86 ARG A C 1
ATOM 658 O O . ARG A 1 86 ? 2.104 5.731 10.316 1.00 96.94 86 ARG A O 1
ATOM 665 N N . THR A 1 87 ? 2.396 3.570 9.802 1.00 96.50 87 THR A N 1
ATOM 666 C CA . THR A 1 87 ? 2.284 3.031 11.160 1.00 96.50 87 THR A CA 1
ATOM 667 C C . THR A 1 87 ? 3.426 2.059 11.459 1.00 96.50 87 THR A C 1
ATOM 669 O O . THR A 1 87 ? 4.210 1.691 10.586 1.00 96.50 87 THR A O 1
ATOM 672 N N . SER A 1 88 ? 3.529 1.636 12.716 1.00 96.06 88 SER A N 1
ATOM 673 C CA . SER A 1 88 ? 4.471 0.611 13.168 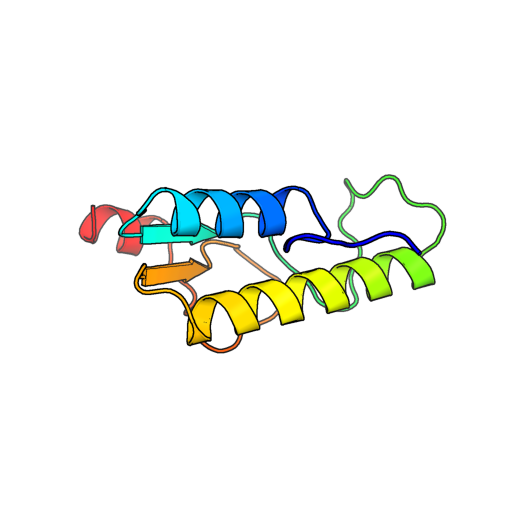1.00 96.06 88 SER A CA 1
ATOM 674 C C . SER A 1 88 ? 3.720 -0.598 13.714 1.00 96.06 88 SER A C 1
ATOM 676 O O . SER A 1 88 ? 2.563 -0.493 14.113 1.00 96.06 88 SER A O 1
ATOM 678 N N . VAL A 1 89 ? 4.398 -1.745 13.813 1.00 95.19 89 VAL A N 1
ATOM 679 C CA . VAL A 1 89 ? 3.811 -2.950 14.427 1.00 95.19 89 VAL A CA 1
ATOM 680 C C . VAL A 1 89 ? 3.369 -2.674 15.867 1.00 95.19 89 VAL A C 1
ATOM 682 O O . VAL A 1 89 ? 2.339 -3.184 16.296 1.00 95.19 89 VAL A O 1
ATOM 685 N N . LYS A 1 90 ? 4.127 -1.854 16.609 1.00 95.88 90 LYS A N 1
ATOM 686 C CA . LYS A 1 90 ? 3.777 -1.473 17.980 1.00 95.88 90 LYS A CA 1
ATOM 687 C C . LYS A 1 90 ? 2.473 -0.672 18.012 1.00 95.88 90 LYS A C 1
ATOM 689 O O . LYS A 1 90 ? 1.558 -1.068 18.716 1.00 95.88 90 LYS A O 1
ATOM 694 N N . ALA A 1 91 ? 2.384 0.392 17.214 1.00 94.38 91 ALA A N 1
ATOM 695 C CA . ALA A 1 91 ? 1.196 1.244 17.163 1.00 94.38 91 ALA A CA 1
ATOM 696 C C . ALA A 1 91 ? -0.039 0.485 16.655 1.00 94.38 91 ALA A C 1
ATOM 698 O O . ALA A 1 91 ? -1.134 0.672 17.170 1.00 94.38 91 ALA A O 1
ATOM 699 N N . LEU A 1 92 ? 0.133 -0.415 15.681 1.00 94.19 92 LEU A N 1
ATOM 700 C CA . LEU A 1 92 ? -0.967 -1.232 15.179 1.00 94.19 92 LEU A CA 1
ATOM 701 C C . LEU A 1 92 ? -1.538 -2.158 16.263 1.00 94.19 92 LEU A C 1
ATOM 703 O O . LEU A 1 92 ? -2.750 -2.267 16.365 1.00 94.19 92 LEU A O 1
ATOM 707 N N . ARG A 1 93 ? -0.688 -2.778 17.094 1.00 93.38 93 ARG A N 1
ATOM 708 C CA . ARG A 1 93 ? -1.118 -3.636 18.219 1.00 93.38 93 ARG A CA 1
ATOM 709 C C . ARG A 1 93 ? -1.888 -2.898 19.313 1.00 93.38 93 ARG A C 1
ATOM 711 O O . ARG A 1 93 ? -2.516 -3.546 20.132 1.00 93.38 93 ARG A O 1
ATOM 718 N N . GLU A 1 94 ? -1.764 -1.579 19.383 1.00 94.06 94 GLU A N 1
ATOM 719 C CA . GLU A 1 94 ? -2.511 -0.755 20.337 1.00 94.06 94 GLU A CA 1
ATOM 720 C C . GLU A 1 94 ? -3.893 -0.358 19.778 1.00 94.06 94 GLU A C 1
ATOM 722 O O . GLU A 1 94 ? -4.740 0.121 20.526 1.00 94.06 94 GLU A O 1
ATOM 727 N N . LEU A 1 95 ? -4.117 -0.554 18.471 1.00 88.12 95 LEU A N 1
ATOM 728 C CA . LEU A 1 95 ? -5.321 -0.150 17.742 1.00 88.12 95 LEU A CA 1
ATOM 729 C C . LEU A 1 95 ? -6.304 -1.309 17.489 1.00 88.12 95 LEU A C 1
ATOM 731 O O . LEU A 1 95 ? -7.475 -1.047 17.218 1.00 88.12 95 LEU A O 1
ATOM 735 N N . VAL A 1 96 ? -5.831 -2.561 17.556 1.00 81.94 96 VAL A N 1
ATOM 736 C CA . VAL A 1 96 ? -6.614 -3.804 17.386 1.00 81.94 96 VAL A CA 1
ATOM 737 C C . VAL A 1 96 ? -6.533 -4.675 18.629 1.00 81.94 96 VAL A C 1
ATOM 739 O O . VAL A 1 96 ? -7.550 -5.333 18.931 1.00 81.94 96 VAL A O 1
#

Nearest PDB structures (foldseek):
  5fya-assembly1_B  TM=5.635E-01  e=5.327E+00  Pseudomonas aeruginosa PAO1
  5fya-assembly1_A  TM=4.898E-01  e=6.081E+00  Pseudomonas aeruginosa PAO1
  6pe0-assembly1_E  TM=3.255E-01  e=7.417E+00  Thermochaetoides thermophila

Secondary structure (DSSP, 8-state):
-----S-SSHHHHHHHHHHHTT-SEEEE-S---SS---TT---S-HHHHHHHHHHHHHHHHHHHHH-SSEEEE--SSS--BTTB-B--HHHHHHH-

Sequence (96 aa):
KVHNFRGFTDGDRAAFLADRFGAELIVLAGMDFGDEIGKFSGSYDRERKLEKLRIGKGLLEKLARESRAGILNLTSGGEELAGIPRTSVKALRELV

Mean predicted aligned error: 3.77 Å

Foldseek 3Di:
DDDDPADLDPQRVVVVVCLVVPAQAAEGEPLQADQDDDPPPPDPDSVVVNVSSVVSLVRVLVCLVVGNHQAEYQYPHHDDHHNHYYDHPVRVVVVD

Solvent-accessible surface area (backbone atoms only — not comparable to full-atom values): 5861 Å² total; per-residue (Å²): 134,88,82,75,88,65,50,83,45,74,67,43,32,48,52,54,48,40,52,76,74,63,39,66,65,46,77,44,66,82,68,31,51,65,94,68,81,61,95,82,59,94,64,92,55,61,68,63,51,42,52,51,36,54,54,31,48,56,52,46,34,50,44,44,75,72,48,88,35,48,46,35,27,51,34,92,54,62,54,89,50,64,73,30,56,77,52,46,76,69,61,50,66,77,75,110

pLDDT: mean 92.5, std 7.28, range [67.19, 98.31]

Radius of gyration: 13.73 Å; Cα contacts (8 Å, |Δi|>4): 114; chains: 1; bounding box: 32×21×45 Å